Protein AF-A0A7S3C736-F1 (afdb_monomer)

Secondary structure (DSSP, 8-state):
-TTTSHHHHHHHHHHHHHHHHHHHHHHHHHHHHHS-HHHHHHHHHHHHHHHHHHHHHHHHHHHHHT--HHHHHHHHHHHH---HHHHHHHHHT--TTSTTTHHHHHHHHHHHHHHHHHHHHHHHHHHHHHHHHHHHHHHHHHHHHHHHHHHHHHHTT-

Foldseek 3Di:
DCVVCVVVVVVVVVVVLVVVLVVLCVLCVVVCVVDDPVVLVVLLVVLVVLLVVLLVVQLVVCVVVVDDPVVSLVSSLVRSQDDLVVQLVVLCPDDPPSNVVSSVSSSSSSVSNSVSVVVSVVVVVVVVVVVVVVVVVVVVVVVVVVVVVVVVVVVVVD

Nearest PDB structures (foldseek):
  3zuy-assembly1_A  TM=7.715E-01  e=7.505E-01  Neisseria meningitidis

Mean predicted aligned error: 11.46 Å

Radius of gyration: 23.87 Å; Cα contacts (8 Å, |Δi|>4): 58; chains: 1; bounding box: 46×43×74 Å

Organism: NCBI:txid1461544

pLDDT: mean 78.02, std 9.48, range [46.34, 90.94]

Structure (mmCIF, N/CA/C/O backbone):
data_AF-A0A7S3C736-F1
#
_entry.id   AF-A0A7S3C736-F1
#
loop_
_atom_site.group_PDB
_atom_site.id
_atom_site.type_symbol
_atom_site.label_atom_id
_atom_site.label_alt_id
_atom_site.label_comp_id
_atom_site.label_asym_id
_atom_site.label_entity_id
_atom_site.label_seq_id
_atom_site.pdbx_PDB_ins_code
_atom_site.Cartn_x
_atom_site.Cartn_y
_atom_site.Cartn_z
_atom_site.occupancy
_atom_site.B_iso_or_equiv
_atom_site.auth_seq_id
_atom_site.auth_comp_id
_atom_site.auth_asym_id
_atom_site.auth_atom_id
_atom_site.pdbx_PDB_model_num
ATOM 1 N N . PHE A 1 1 ? 5.740 8.349 26.620 1.00 54.12 1 PHE A N 1
ATOM 2 C CA . PHE A 1 1 ? 6.661 8.071 25.493 1.00 54.12 1 PHE A CA 1
ATOM 3 C C . PHE A 1 1 ? 5.970 7.613 24.195 1.00 54.12 1 PHE A C 1
ATOM 5 O O . PHE A 1 1 ? 5.727 8.461 23.344 1.00 54.12 1 PHE A O 1
ATOM 12 N N . ALA A 1 2 ? 5.589 6.335 24.007 1.00 53.12 2 ALA A N 1
ATOM 13 C CA . ALA A 1 2 ? 5.076 5.832 22.710 1.00 53.12 2 ALA A CA 1
ATOM 14 C C . ALA A 1 2 ? 3.751 6.477 22.231 1.00 53.12 2 ALA A C 1
ATOM 16 O O . ALA A 1 2 ? 3.561 6.701 21.038 1.00 53.12 2 ALA A O 1
ATOM 17 N N . LYS A 1 3 ? 2.848 6.846 23.154 1.00 57.78 3 LYS A N 1
ATOM 18 C CA . LYS A 1 3 ? 1.596 7.559 22.823 1.00 57.78 3 LYS A CA 1
ATOM 19 C C . LYS A 1 3 ? 1.811 9.022 22.407 1.00 57.78 3 LYS A C 1
ATOM 21 O O . LYS A 1 3 ? 1.056 9.521 21.582 1.00 57.78 3 LYS A O 1
ATOM 26 N N . GLU A 1 4 ? 2.830 9.693 22.944 1.00 65.62 4 GLU A N 1
ATOM 27 C CA . GLU A 1 4 ? 3.088 11.128 22.720 1.00 65.62 4 GLU A CA 1
ATOM 28 C C . GLU A 1 4 ? 3.823 11.392 21.403 1.00 65.62 4 GLU A C 1
ATOM 30 O O . GLU A 1 4 ? 3.632 12.432 20.783 1.00 65.62 4 GLU A O 1
ATOM 35 N N . GLN A 1 5 ? 4.636 10.437 20.941 1.00 74.56 5 GLN A N 1
ATOM 36 C CA . GLN A 1 5 ? 5.374 10.555 19.678 1.00 74.56 5 GLN A CA 1
ATOM 37 C C . GLN A 1 5 ? 4.643 9.901 18.492 1.00 74.56 5 GLN A C 1
ATOM 39 O O . GLN A 1 5 ? 5.181 9.880 17.387 1.00 74.56 5 GLN A O 1
ATOM 44 N N . LYS A 1 6 ? 3.411 9.395 18.679 1.00 73.31 6 LYS A N 1
ATOM 45 C CA . LYS A 1 6 ? 2.639 8.680 17.642 1.00 73.31 6 LYS A CA 1
ATOM 46 C C . LYS A 1 6 ? 2.540 9.469 16.332 1.00 73.31 6 LYS A C 1
ATOM 48 O O . LYS A 1 6 ? 2.695 8.899 15.257 1.00 73.31 6 LYS A O 1
ATOM 53 N N . GLN A 1 7 ? 2.311 10.779 16.417 1.00 76.12 7 GLN A N 1
ATOM 54 C CA . GLN A 1 7 ? 2.218 11.642 15.239 1.00 76.12 7 GLN A CA 1
ATOM 55 C C . GLN A 1 7 ? 3.563 11.765 14.511 1.00 76.12 7 GLN A C 1
ATOM 57 O O . GLN A 1 7 ? 3.600 11.661 13.289 1.00 76.12 7 GLN A O 1
ATOM 62 N N . LYS A 1 8 ? 4.672 11.908 15.247 1.00 75.19 8 LYS A N 1
ATOM 63 C CA . LYS A 1 8 ? 6.014 11.988 14.653 1.00 75.19 8 LYS A CA 1
ATOM 64 C C . LYS A 1 8 ? 6.415 10.671 13.993 1.00 75.19 8 LYS A C 1
ATOM 66 O O . LYS A 1 8 ? 6.922 10.693 12.879 1.00 75.19 8 LYS A O 1
ATOM 71 N N . PHE A 1 9 ? 6.110 9.535 14.624 1.00 80.62 9 PHE A N 1
ATOM 72 C CA . PHE A 1 9 ? 6.312 8.216 14.019 1.00 80.62 9 PHE A CA 1
ATOM 73 C C . PHE A 1 9 ? 5.456 8.015 12.767 1.00 80.62 9 PHE A C 1
ATOM 75 O O . PHE A 1 9 ? 5.953 7.495 11.774 1.00 80.62 9 PHE A O 1
ATOM 82 N N . SER A 1 10 ? 4.205 8.481 12.770 1.00 74.94 10 SER A N 1
ATOM 83 C CA . SER A 1 10 ? 3.349 8.426 11.581 1.00 74.94 10 SER A CA 1
ATOM 84 C C . SER A 1 10 ? 3.906 9.269 10.433 1.00 74.94 10 SER A C 1
ATOM 86 O O . SER A 1 10 ? 3.914 8.805 9.299 1.00 74.94 10 SER A O 1
ATOM 88 N N . MET A 1 11 ? 4.386 10.486 10.710 1.00 74.94 11 MET A N 1
ATOM 89 C CA . MET A 1 11 ? 4.992 11.352 9.692 1.00 74.94 11 MET A CA 1
ATOM 90 C C . MET A 1 11 ? 6.307 10.776 9.159 1.00 74.94 11 MET A C 1
ATOM 92 O O . MET A 1 11 ? 6.530 10.794 7.952 1.00 74.94 11 MET A O 1
ATOM 96 N N . ALA A 1 12 ? 7.149 10.226 10.039 1.00 83.19 12 ALA A N 1
ATOM 97 C CA . ALA A 1 12 ? 8.382 9.550 9.649 1.00 83.19 12 ALA A CA 1
ATOM 98 C C . ALA A 1 12 ? 8.092 8.330 8.763 1.00 83.19 12 ALA A C 1
ATOM 100 O O . ALA A 1 12 ? 8.715 8.175 7.720 1.00 83.19 12 ALA A O 1
ATOM 101 N N . ASN A 1 13 ? 7.094 7.518 9.120 1.00 80.25 13 ASN A N 1
ATOM 102 C CA . ASN A 1 13 ? 6.658 6.388 8.304 1.00 80.25 13 ASN A CA 1
ATOM 103 C C . ASN A 1 13 ? 6.189 6.837 6.911 1.00 80.25 13 ASN A C 1
ATOM 105 O O . ASN A 1 13 ? 6.635 6.287 5.908 1.00 80.25 13 ASN A O 1
ATOM 109 N N . SER A 1 14 ? 5.348 7.873 6.829 1.00 74.25 14 SER A N 1
ATOM 110 C CA . SER A 1 14 ? 4.913 8.428 5.541 1.00 74.25 14 SER A CA 1
ATOM 111 C C . SER A 1 14 ? 6.085 8.946 4.703 1.00 74.25 14 SER A C 1
ATOM 113 O O . SER A 1 14 ? 6.112 8.730 3.494 1.00 74.25 14 SER A O 1
ATOM 115 N N . LEU A 1 15 ? 7.077 9.584 5.331 1.00 82.44 15 LEU A N 1
ATOM 116 C CA . LEU A 1 15 ? 8.287 10.038 4.646 1.00 82.44 15 LEU A CA 1
ATOM 117 C C . LEU A 1 15 ? 9.112 8.858 4.116 1.00 82.44 15 LEU A C 1
ATOM 119 O O . LEU A 1 15 ? 9.525 8.878 2.960 1.00 82.44 15 LEU A O 1
ATOM 123 N N . CYS A 1 16 ? 9.312 7.813 4.923 1.00 81.44 16 CYS A N 1
ATOM 124 C CA . CYS A 1 16 ? 9.995 6.594 4.494 1.00 81.44 16 CYS A CA 1
ATOM 125 C C . CYS A 1 16 ? 9.295 5.952 3.290 1.00 81.44 16 CYS A C 1
ATOM 127 O O . CYS A 1 16 ? 9.970 5.570 2.337 1.00 81.44 16 CYS A O 1
ATOM 129 N N . LEU A 1 17 ? 7.959 5.892 3.293 1.00 73.62 17 LEU A N 1
ATOM 130 C CA . LEU A 1 17 ? 7.193 5.381 2.155 1.00 73.62 17 LEU A CA 1
ATOM 131 C C . LEU A 1 17 ? 7.448 6.209 0.890 1.00 73.62 17 LEU A C 1
ATOM 133 O O . LEU A 1 17 ? 7.779 5.630 -0.140 1.00 73.62 17 LEU A O 1
ATOM 137 N N . ILE A 1 18 ? 7.383 7.544 0.972 1.00 75.38 18 ILE A N 1
ATOM 138 C CA . ILE A 1 18 ? 7.660 8.444 -0.166 1.00 75.38 18 ILE A CA 1
ATOM 139 C C . ILE A 1 18 ? 9.088 8.249 -0.693 1.00 75.38 18 ILE A C 1
ATOM 141 O O . ILE A 1 18 ? 9.293 8.184 -1.905 1.00 75.38 18 ILE A O 1
ATOM 145 N N . LEU A 1 19 ? 10.074 8.107 0.196 1.00 81.94 19 LEU A N 1
ATOM 146 C CA . LEU A 1 19 ? 11.460 7.858 -0.199 1.00 81.94 19 LEU A CA 1
ATOM 147 C C . LEU A 1 19 ? 11.616 6.509 -0.909 1.00 81.94 19 LEU A C 1
ATOM 149 O O . LEU A 1 19 ? 12.298 6.442 -1.927 1.00 81.94 19 LEU A O 1
ATOM 153 N N . ILE A 1 20 ? 10.960 5.451 -0.431 1.00 78.06 20 ILE A N 1
ATOM 154 C CA . ILE A 1 20 ? 10.968 4.137 -1.093 1.00 78.06 20 ILE A CA 1
ATOM 155 C C . ILE A 1 20 ? 10.344 4.230 -2.492 1.00 78.06 20 ILE A C 1
ATOM 157 O O . ILE A 1 20 ? 10.904 3.677 -3.446 1.00 78.06 20 ILE A O 1
ATOM 161 N N . VAL A 1 21 ? 9.233 4.964 -2.638 1.00 68.06 21 VAL A N 1
ATOM 162 C CA . VAL A 1 21 ? 8.604 5.223 -3.946 1.00 68.06 21 VAL A CA 1
ATOM 163 C C . VAL A 1 21 ? 9.603 5.897 -4.879 1.00 68.06 21 VAL A C 1
ATOM 165 O O . VAL A 1 21 ? 9.841 5.421 -5.988 1.00 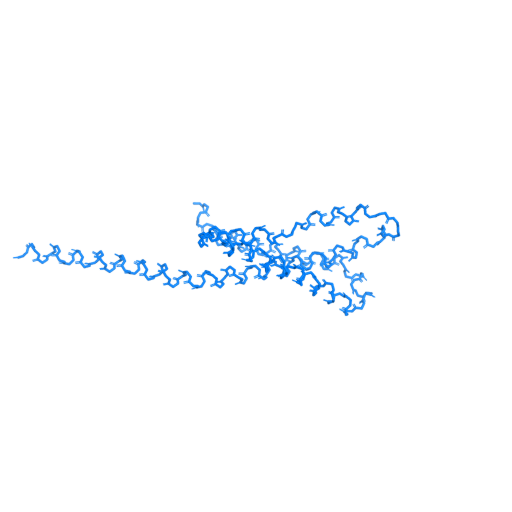68.06 21 VAL A O 1
ATOM 168 N N . TRP A 1 22 ? 10.226 6.976 -4.406 1.00 79.12 22 TRP A N 1
ATOM 169 C CA . TRP A 1 22 ? 11.177 7.758 -5.184 1.00 79.12 22 TRP A CA 1
ATOM 170 C C . TRP A 1 22 ? 12.386 6.930 -5.626 1.00 79.12 22 TRP A C 1
ATOM 172 O O . TRP A 1 22 ? 12.759 6.957 -6.799 1.00 79.12 22 TRP A O 1
ATOM 182 N N . GLN A 1 23 ? 12.977 6.159 -4.710 1.00 79.75 23 GLN A N 1
ATOM 183 C CA . GLN A 1 23 ? 14.124 5.298 -5.007 1.00 79.75 23 GLN A CA 1
ATOM 184 C C . GLN A 1 23 ? 13.774 4.227 -6.042 1.00 79.75 23 GLN A C 1
ATOM 186 O O . GLN A 1 23 ? 14.563 3.965 -6.950 1.00 79.75 23 GLN A O 1
ATOM 191 N N . THR A 1 24 ? 12.585 3.632 -5.938 1.00 71.19 24 THR A N 1
ATOM 192 C CA . THR A 1 24 ? 12.138 2.611 -6.889 1.00 71.19 24 THR A CA 1
ATOM 193 C C . THR A 1 24 ? 11.915 3.207 -8.274 1.00 71.19 24 THR A C 1
ATOM 195 O O . THR A 1 24 ? 12.446 2.678 -9.246 1.00 71.19 24 THR A O 1
ATOM 198 N N . LEU A 1 25 ? 11.202 4.334 -8.370 1.00 70.69 25 LEU A N 1
ATOM 199 C CA . LEU A 1 25 ? 10.983 5.033 -9.642 1.00 70.69 25 LEU A CA 1
ATOM 200 C C . LEU A 1 25 ? 12.297 5.505 -10.276 1.00 70.69 25 LEU A C 1
ATOM 202 O O . LEU A 1 25 ? 12.459 5.415 -11.488 1.00 70.69 25 LEU A O 1
ATOM 206 N N . SER A 1 26 ? 13.255 5.955 -9.463 1.00 80.12 26 SER A N 1
ATOM 207 C CA . SER A 1 26 ? 14.563 6.404 -9.953 1.00 80.12 26 SER A CA 1
ATOM 208 C C . SER A 1 26 ? 15.380 5.254 -10.543 1.00 80.12 26 SER A C 1
ATOM 210 O O . SER A 1 26 ? 15.958 5.405 -11.614 1.00 80.12 26 SER A O 1
ATOM 212 N N . LYS A 1 27 ? 15.401 4.084 -9.888 1.00 73.31 27 LYS A N 1
ATOM 213 C CA . LYS A 1 27 ? 16.076 2.882 -10.418 1.00 73.31 27 LYS A CA 1
ATOM 214 C C . LYS A 1 27 ? 15.431 2.362 -11.703 1.00 73.31 27 LYS A C 1
ATOM 216 O O . LYS A 1 27 ? 16.123 1.807 -12.546 1.00 73.31 27 LYS A O 1
ATOM 221 N N . ALA A 1 28 ? 14.121 2.551 -11.819 1.00 67.31 28 ALA A N 1
ATOM 222 C CA . ALA A 1 28 ? 13.297 2.125 -12.940 1.00 67.31 28 ALA A CA 1
ATOM 223 C C . ALA A 1 28 ? 13.385 3.025 -14.173 1.00 67.31 28 ALA A C 1
ATOM 225 O O . ALA A 1 28 ? 12.919 2.645 -15.242 1.00 67.31 28 ALA A O 1
ATOM 226 N N . GLN A 1 29 ? 13.897 4.248 -14.012 1.00 76.19 29 GLN A N 1
ATOM 227 C CA . GLN A 1 29 ? 13.827 5.312 -15.009 1.00 76.19 29 GLN A CA 1
ATOM 228 C C . GLN A 1 29 ? 14.239 4.881 -16.430 1.00 76.19 29 GLN A C 1
ATOM 230 O O . GLN A 1 29 ? 13.459 5.153 -17.345 1.00 76.19 29 GLN A O 1
ATOM 235 N N . PRO A 1 30 ? 15.366 4.177 -16.657 1.00 72.94 30 PRO A N 1
ATOM 236 C CA . PRO A 1 30 ? 15.753 3.798 -18.013 1.00 72.94 30 PRO A CA 1
ATOM 237 C C . PRO A 1 30 ? 14.801 2.769 -18.630 1.00 72.94 30 PRO A C 1
ATOM 239 O O . PRO A 1 30 ? 14.532 2.841 -19.823 1.00 72.94 30 PRO A O 1
ATOM 242 N N . GLN A 1 31 ? 14.243 1.848 -17.836 1.00 70.25 31 GLN A N 1
ATOM 243 C CA . GLN A 1 31 ? 13.295 0.860 -18.356 1.00 70.25 31 GLN A CA 1
ATOM 244 C C . GLN A 1 31 ? 11.890 1.452 -18.529 1.00 70.25 31 GLN A C 1
ATOM 246 O O . GLN A 1 31 ? 11.202 1.125 -19.485 1.00 70.25 31 GLN A O 1
ATOM 251 N N . VAL A 1 32 ? 11.462 2.348 -17.636 1.00 67.69 32 VAL A N 1
ATOM 252 C CA . VAL A 1 32 ? 10.131 2.980 -17.671 1.00 67.69 32 VAL A CA 1
ATOM 253 C C . VAL A 1 32 ? 9.964 3.897 -18.878 1.00 67.69 32 VAL A C 1
ATOM 255 O O . VAL A 1 32 ? 8.875 3.951 -19.439 1.00 67.69 32 VAL A O 1
ATOM 258 N N . ILE A 1 33 ? 11.020 4.606 -19.284 1.00 72.69 33 ILE A N 1
ATOM 259 C CA . ILE A 1 33 ? 10.968 5.516 -20.438 1.00 72.69 33 ILE A CA 1
ATOM 260 C C . ILE A 1 33 ? 10.921 4.749 -21.763 1.00 72.69 33 ILE A C 1
ATOM 262 O O . ILE A 1 33 ? 10.350 5.243 -22.731 1.00 72.69 33 ILE A O 1
ATOM 266 N N . ASP A 1 34 ? 11.486 3.543 -21.796 1.00 76.75 34 ASP A N 1
ATOM 267 C CA . ASP A 1 34 ? 11.486 2.682 -22.979 1.00 76.75 34 ASP A CA 1
ATOM 268 C C . ASP A 1 34 ? 10.149 1.936 -23.167 1.00 76.75 34 ASP A C 1
ATOM 270 O O . ASP A 1 34 ? 9.794 1.521 -24.269 1.00 76.75 34 ASP A O 1
ATOM 274 N N . GLN A 1 35 ? 9.356 1.794 -22.098 1.00 70.69 35 GLN A N 1
ATOM 275 C CA . GLN A 1 35 ? 8.035 1.172 -22.1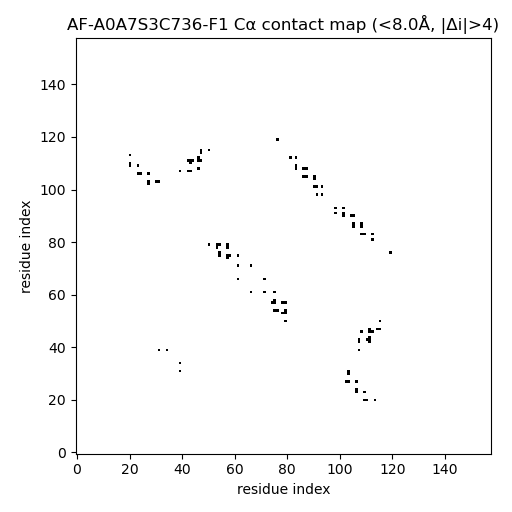66 1.00 70.69 35 GLN A CA 1
ATOM 276 C C . GLN A 1 35 ? 6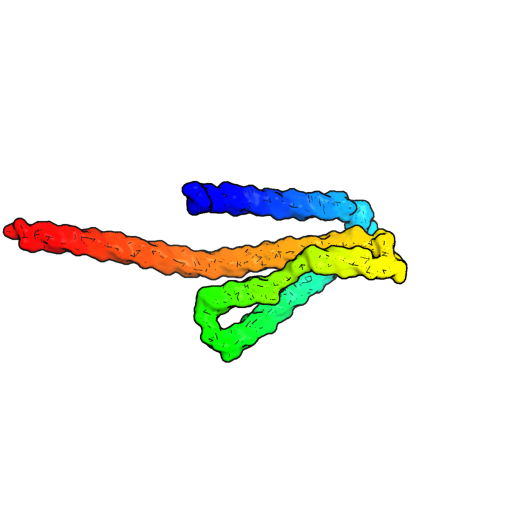.947 2.151 -22.611 1.00 70.69 35 GLN A C 1
ATOM 278 O O . GLN A 1 35 ? 6.916 3.328 -22.244 1.00 70.69 35 GLN A O 1
ATOM 283 N N . LYS A 1 36 ? 5.957 1.636 -23.347 1.00 80.31 36 LYS A N 1
ATOM 284 C CA . LYS A 1 36 ? 4.753 2.406 -23.670 1.00 80.31 36 LYS A CA 1
ATOM 285 C C . LYS A 1 36 ? 4.009 2.738 -22.378 1.00 80.31 36 LYS A C 1
ATOM 287 O O . LYS A 1 36 ? 3.650 1.850 -21.607 1.00 80.31 36 LYS A O 1
ATOM 292 N N . ALA A 1 37 ? 3.681 4.015 -22.187 1.00 75.50 37 ALA A N 1
ATOM 293 C CA . AL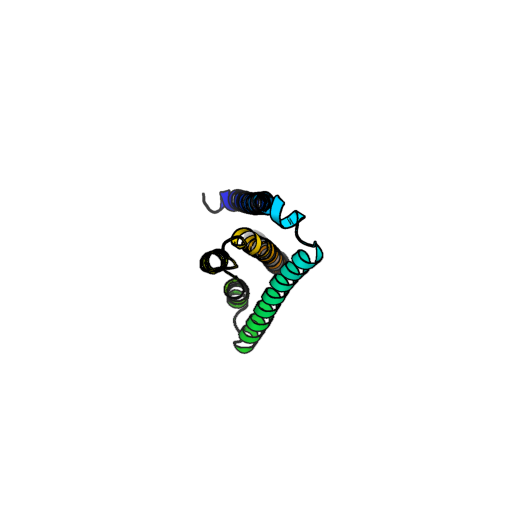A A 1 37 ? 2.931 4.481 -21.018 1.00 75.50 37 ALA A CA 1
ATOM 294 C C . ALA A 1 37 ? 1.598 3.728 -20.811 1.00 75.50 37 ALA A C 1
ATOM 296 O O . ALA A 1 37 ? 1.160 3.550 -19.675 1.00 75.50 37 ALA A O 1
ATOM 297 N N . GLY A 1 38 ? 0.975 3.255 -21.899 1.00 79.19 38 GLY A N 1
ATOM 298 C CA . GLY A 1 38 ? -0.244 2.445 -21.855 1.00 79.19 38 GLY A CA 1
ATOM 299 C C . GLY A 1 38 ? -0.063 1.097 -21.153 1.00 79.19 38 GLY A C 1
ATOM 300 O O . GLY A 1 38 ? -0.913 0.726 -20.350 1.00 79.19 38 GLY A O 1
ATOM 301 N N . ASP A 1 39 ? 1.057 0.409 -21.378 1.00 79.62 39 ASP A N 1
ATOM 302 C CA . ASP A 1 39 ? 1.322 -0.910 -20.788 1.00 79.62 39 ASP A CA 1
ATOM 303 C C . ASP A 1 39 ? 1.610 -0.787 -19.285 1.00 79.62 39 ASP A C 1
ATOM 305 O O . ASP A 1 39 ? 1.132 -1.584 -18.475 1.00 79.62 39 ASP A O 1
ATOM 309 N N . LEU A 1 40 ? 2.304 0.286 -18.889 1.00 75.12 40 LEU A N 1
ATOM 310 C CA . LEU A 1 40 ? 2.525 0.620 -17.483 1.00 75.12 40 LEU A CA 1
ATOM 311 C C . LEU A 1 40 ? 1.206 0.947 -16.763 1.00 75.12 40 LEU A C 1
ATOM 313 O O . LEU A 1 40 ? 0.962 0.454 -15.660 1.00 75.12 40 LEU A O 1
ATOM 317 N N . LEU A 1 41 ? 0.338 1.749 -17.391 1.00 80.81 41 LEU A N 1
ATOM 318 C CA . LEU A 1 41 ? -0.992 2.056 -16.858 1.00 80.81 41 LEU A CA 1
ATOM 319 C C . LEU A 1 41 ? -1.860 0.805 -16.743 1.00 80.81 41 LEU A C 1
ATOM 321 O O . LEU A 1 41 ? -2.532 0.636 -15.727 1.00 80.81 41 LEU A O 1
ATOM 325 N N . LEU A 1 42 ? -1.822 -0.077 -17.743 1.00 84.69 42 LEU A N 1
ATOM 326 C CA . LEU A 1 42 ? -2.551 -1.341 -17.724 1.00 84.69 42 LEU A CA 1
ATOM 327 C C . LEU A 1 42 ? -2.094 -2.220 -16.556 1.00 84.69 42 LEU A C 1
ATOM 329 O O . LEU A 1 42 ? -2.935 -2.805 -15.876 1.00 84.69 42 LEU A O 1
ATOM 333 N N . LEU A 1 43 ? -0.789 -2.276 -16.270 1.00 79.62 43 LEU A N 1
ATOM 334 C CA . LEU A 1 43 ? -0.284 -3.070 -15.151 1.00 79.62 43 LEU A CA 1
ATOM 335 C C . LEU A 1 43 ? -0.685 -2.494 -13.791 1.00 79.62 43 LEU A C 1
ATOM 337 O O . LEU A 1 43 ? -1.072 -3.242 -12.890 1.00 79.62 43 LEU A O 1
ATOM 341 N N . ILE A 1 44 ? -0.644 -1.167 -13.645 1.00 79.19 44 ILE A N 1
ATOM 342 C CA . ILE A 1 44 ? -1.136 -0.487 -12.439 1.00 79.19 44 ILE A CA 1
ATOM 343 C C . ILE A 1 44 ? -2.636 -0.752 -12.270 1.00 79.19 44 ILE A C 1
ATOM 345 O O . ILE A 1 44 ? -3.070 -1.153 -11.189 1.00 79.19 44 ILE A O 1
ATOM 349 N N . ALA A 1 45 ? -3.420 -0.586 -13.338 1.00 85.06 45 ALA A N 1
ATOM 350 C CA . ALA A 1 45 ? -4.855 -0.843 -13.344 1.00 85.06 45 ALA A CA 1
ATOM 351 C C . ALA A 1 45 ? -5.175 -2.310 -13.025 1.00 85.06 45 ALA A C 1
ATOM 353 O O . ALA A 1 45 ? -6.082 -2.574 -12.242 1.00 85.06 45 ALA A O 1
ATOM 354 N N . GLY A 1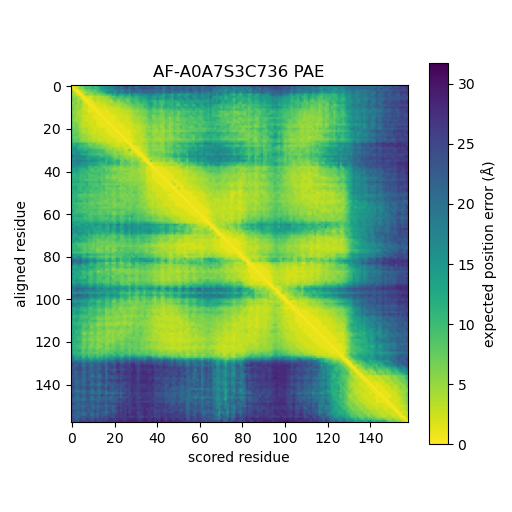 46 ? -4.398 -3.258 -13.553 1.00 86.06 46 GLY A N 1
ATOM 355 C CA . GLY A 1 46 ? -4.503 -4.678 -13.226 1.00 86.06 46 GLY A CA 1
ATOM 356 C C . GLY A 1 46 ? -4.225 -4.951 -11.747 1.00 86.06 46 GLY A C 1
ATOM 357 O O . GLY A 1 46 ? -5.004 -5.642 -11.093 1.00 86.06 46 GLY A O 1
ATOM 358 N N . GLY A 1 47 ? -3.174 -4.349 -11.183 1.00 83.00 47 GLY A N 1
ATOM 359 C CA . GLY A 1 47 ? -2.860 -4.457 -9.755 1.00 83.00 47 GLY A CA 1
ATOM 360 C C . GLY A 1 47 ? -3.968 -3.902 -8.851 1.00 83.00 47 GLY A C 1
ATOM 361 O O . GLY A 1 47 ? -4.346 -4.547 -7.869 1.00 83.00 47 GLY A O 1
ATOM 362 N N . ILE A 1 48 ? -4.542 -2.750 -9.217 1.00 84.75 48 ILE A N 1
ATOM 363 C CA . ILE A 1 48 ? -5.718 -2.176 -8.544 1.00 84.75 48 ILE A CA 1
ATOM 364 C C . ILE A 1 48 ? -6.924 -3.108 -8.693 1.00 84.75 48 ILE A C 1
ATOM 366 O O . ILE A 1 48 ? -7.596 -3.396 -7.708 1.00 84.75 48 ILE A O 1
ATOM 370 N N . GLY A 1 49 ? -7.183 -3.613 -9.899 1.00 88.00 49 GLY A N 1
ATOM 371 C CA . GLY A 1 49 ? -8.298 -4.513 -10.183 1.00 88.00 49 GLY A CA 1
ATOM 372 C C . GLY A 1 49 ? -8.247 -5.771 -9.322 1.00 88.00 49 GLY A C 1
ATOM 373 O O . GLY A 1 49 ? -9.228 -6.101 -8.658 1.00 88.00 49 GLY A O 1
ATOM 374 N N . ILE A 1 50 ? -7.082 -6.420 -9.241 1.00 86.50 50 ILE A N 1
ATOM 375 C CA . ILE A 1 50 ? -6.880 -7.582 -8.368 1.00 86.50 50 ILE A CA 1
ATOM 376 C C . ILE A 1 50 ? -7.132 -7.202 -6.902 1.00 86.50 50 ILE A C 1
ATOM 378 O O . ILE A 1 50 ? -7.785 -7.954 -6.184 1.00 86.50 50 ILE A O 1
ATOM 382 N N . HIS A 1 51 ? -6.646 -6.047 -6.431 1.00 88.19 51 HIS A N 1
ATOM 383 C CA . HIS A 1 51 ? -6.924 -5.574 -5.065 1.00 88.19 51 HIS A CA 1
ATOM 384 C C . HIS A 1 51 ? -8.415 -5.398 -4.780 1.00 88.19 51 HIS A C 1
ATOM 386 O O . HIS A 1 51 ? -8.904 -5.877 -3.759 1.00 88.19 51 HIS A O 1
ATOM 392 N N . LEU A 1 52 ? -9.151 -4.779 -5.702 1.00 86.81 52 LEU A N 1
ATOM 393 C CA . LEU A 1 52 ? -10.598 -4.609 -5.578 1.00 86.81 52 LEU A CA 1
ATOM 394 C C . LEU A 1 52 ? -11.325 -5.957 -5.544 1.00 86.81 52 LEU A C 1
ATOM 396 O O . LEU A 1 52 ? -12.257 -6.119 -4.760 1.00 86.81 52 LEU A O 1
ATOM 400 N N . VAL A 1 53 ? -10.879 -6.940 -6.331 1.00 89.69 53 VAL A N 1
ATOM 401 C CA . VAL A 1 53 ? -11.419 -8.307 -6.277 1.00 89.69 53 VAL A CA 1
ATOM 402 C C . VAL A 1 53 ? -11.194 -8.933 -4.903 1.00 89.69 53 VAL A C 1
ATOM 404 O O . VAL A 1 53 ? -12.148 -9.452 -4.326 1.00 89.69 53 VAL A O 1
ATOM 407 N N . PHE A 1 54 ? -9.986 -8.836 -4.338 1.00 87.06 54 PHE A N 1
ATOM 408 C CA . PHE A 1 54 ? -9.723 -9.324 -2.978 1.00 87.06 54 PHE A CA 1
ATOM 409 C C . PHE A 1 54 ? -10.622 -8.638 -1.946 1.00 87.06 54 PHE A C 1
ATOM 411 O O . PHE A 1 54 ? -11.251 -9.327 -1.148 1.00 87.06 54 PHE A O 1
ATOM 418 N N . LEU A 1 55 ? -10.770 -7.311 -2.007 1.00 86.88 55 LEU A N 1
ATOM 419 C CA . LEU A 1 55 ? -11.673 -6.579 -1.115 1.00 86.88 55 LEU A CA 1
ATOM 420 C C . LEU A 1 55 ? -13.127 -7.051 -1.245 1.00 86.88 55 LEU A C 1
ATOM 422 O O . LEU A 1 55 ? -13.786 -7.248 -0.227 1.00 86.88 55 LEU A O 1
ATOM 426 N N . MET A 1 56 ? -13.627 -7.267 -2.465 1.00 88.75 56 MET A N 1
ATOM 427 C CA . MET A 1 56 ? -14.992 -7.756 -2.693 1.00 88.75 56 MET A CA 1
ATOM 428 C C . MET A 1 56 ? -15.199 -9.169 -2.145 1.00 88.75 56 MET A C 1
ATOM 430 O O . MET A 1 56 ? -16.201 -9.429 -1.480 1.00 88.75 56 MET A O 1
ATOM 434 N N . VAL A 1 57 ? -14.250 -10.073 -2.393 1.00 90.00 57 VAL A N 1
ATOM 435 C CA . VAL A 1 57 ? -14.307 -11.454 -1.896 1.00 90.00 57 VAL A CA 1
ATOM 436 C C . VAL A 1 57 ? -14.248 -11.473 -0.369 1.00 90.00 57 VAL A C 1
ATOM 438 O O . VAL A 1 57 ? -15.090 -12.098 0.274 1.00 90.00 57 VAL A O 1
ATOM 441 N N . ASN A 1 58 ? -13.314 -10.731 0.225 1.00 88.94 58 ASN A N 1
ATOM 442 C CA . ASN A 1 58 ? -13.178 -10.633 1.676 1.00 88.94 58 ASN A CA 1
ATOM 443 C C . ASN A 1 58 ? -14.437 -10.020 2.306 1.00 88.94 58 ASN A C 1
ATOM 445 O O . ASN A 1 58 ? -14.946 -10.539 3.298 1.00 88.94 58 ASN A O 1
ATOM 449 N N . PHE A 1 59 ? -15.004 -8.978 1.694 1.00 87.75 59 PHE A N 1
ATOM 450 C CA . PHE A 1 59 ? -16.271 -8.391 2.126 1.00 87.75 59 PHE A CA 1
ATOM 451 C C . PHE A 1 59 ? -17.423 -9.403 2.081 1.00 87.75 59 PHE A C 1
ATOM 453 O O . PHE A 1 59 ? -18.188 -9.504 3.042 1.00 87.75 59 PHE A O 1
ATOM 460 N N . PHE A 1 60 ? -17.523 -10.184 1.002 1.00 90.94 60 PHE A N 1
ATOM 461 C CA . PHE A 1 60 ? -18.539 -11.223 0.853 1.00 90.94 60 PHE A CA 1
ATOM 462 C C . PHE A 1 60 ? -18.451 -12.271 1.971 1.00 90.94 60 PHE A C 1
ATOM 464 O O . PHE A 1 60 ? -19.454 -12.549 2.633 1.00 90.94 60 PHE A O 1
ATOM 471 N N . PHE A 1 61 ? -17.255 -12.800 2.243 1.00 88.75 61 PHE A N 1
ATOM 472 C CA . PHE A 1 61 ? -17.067 -13.779 3.316 1.00 88.75 61 PHE A CA 1
ATOM 473 C C . PHE A 1 61 ? -17.355 -13.190 4.695 1.00 88.75 61 PHE A C 1
ATOM 475 O O . PHE A 1 61 ? -18.048 -13.823 5.488 1.00 88.75 61 PHE A O 1
ATOM 482 N N . ILE A 1 62 ? -16.909 -11.968 4.988 1.00 88.94 62 ILE A N 1
ATOM 483 C CA . ILE A 1 62 ? -17.199 -11.365 6.293 1.00 88.94 62 ILE A CA 1
ATOM 484 C C . ILE A 1 62 ? -18.706 -11.112 6.466 1.00 88.94 62 ILE A C 1
ATOM 486 O O . ILE A 1 62 ? -19.249 -11.329 7.552 1.00 88.94 62 ILE A O 1
ATOM 490 N N . SER A 1 63 ? -19.401 -10.708 5.397 1.00 84.88 63 SER A N 1
ATOM 491 C CA . SER A 1 63 ? -20.858 -10.549 5.419 1.00 84.88 63 SER A CA 1
ATOM 492 C C . SER A 1 63 ? -21.573 -11.875 5.693 1.00 84.88 63 SER A C 1
ATOM 494 O O . SER A 1 63 ? -22.541 -11.889 6.457 1.00 84.88 63 SER A O 1
ATOM 496 N N . LEU A 1 64 ? -21.073 -12.983 5.137 1.00 90.06 64 LEU A N 1
ATOM 497 C CA . LEU A 1 64 ? -21.591 -14.327 5.391 1.00 90.06 64 LEU A CA 1
ATOM 498 C C . LEU A 1 64 ? -21.345 -14.781 6.840 1.00 90.06 64 LEU A C 1
ATOM 500 O O . LEU A 1 64 ? -22.235 -15.363 7.457 1.00 90.06 64 LEU A O 1
ATOM 504 N N . LEU A 1 65 ? -20.167 -14.480 7.397 1.00 87.12 65 LEU A N 1
ATOM 505 C CA . LEU A 1 65 ? -19.784 -14.843 8.767 1.00 87.12 65 LEU A CA 1
ATOM 506 C C . LEU A 1 65 ? -20.379 -13.919 9.848 1.00 87.12 65 LEU A C 1
ATOM 508 O O . LEU A 1 65 ? -20.289 -14.249 11.027 1.00 87.12 65 LEU A O 1
ATOM 512 N N . ARG A 1 66 ? -21.006 -12.792 9.472 1.00 85.88 66 ARG A N 1
ATOM 513 C CA . ARG A 1 66 ? -21.628 -11.812 10.391 1.00 85.88 66 ARG A CA 1
ATOM 514 C C . ARG A 1 66 ? -20.686 -11.328 11.506 1.00 85.88 66 ARG A C 1
ATOM 516 O O . ARG A 1 66 ? -21.082 -11.245 12.666 1.00 85.88 66 ARG A O 1
ATOM 523 N N . MET A 1 67 ? -19.445 -11.006 11.147 1.00 82.06 67 MET A N 1
ATOM 524 C CA . MET A 1 67 ? -18.432 -10.571 12.117 1.00 82.06 67 MET A CA 1
ATOM 525 C C . MET A 1 67 ? -18.751 -9.204 12.737 1.00 82.06 67 MET A C 1
ATOM 527 O O . MET A 1 67 ? -19.402 -8.355 12.118 1.00 82.06 67 MET A O 1
ATOM 531 N N . GLU A 1 68 ? -18.251 -8.973 13.952 1.00 84.25 68 GLU A N 1
ATOM 532 C CA . GLU A 1 68 ? -18.396 -7.695 14.647 1.00 84.25 68 GLU A CA 1
ATOM 533 C C . GLU A 1 68 ? -17.598 -6.578 13.942 1.00 84.25 68 GLU A C 1
ATOM 535 O O . GLU A 1 68 ? -16.593 -6.820 13.274 1.00 84.25 68 GLU A O 1
ATOM 540 N N . THR A 1 69 ? -18.041 -5.322 14.078 1.00 76.94 69 THR A N 1
ATOM 541 C CA . THR A 1 69 ? -17.518 -4.173 13.308 1.00 76.94 69 THR A CA 1
ATOM 542 C C . THR A 1 69 ? -16.010 -3.949 13.487 1.00 76.94 69 THR A C 1
ATOM 544 O O . THR A 1 69 ? -15.352 -3.458 12.566 1.00 76.94 69 THR A O 1
ATOM 547 N N . GLU A 1 70 ? -15.446 -4.275 14.652 1.00 80.69 70 GLU A N 1
ATOM 548 C CA . GLU A 1 70 ? -14.006 -4.130 14.904 1.00 80.69 70 GLU A CA 1
ATOM 549 C C . GLU A 1 70 ? -13.190 -5.218 14.196 1.00 80.69 70 GLU A C 1
ATOM 551 O O . GLU A 1 70 ? -12.215 -4.909 13.505 1.00 80.69 70 GLU A O 1
ATOM 556 N N . GLU A 1 71 ? -13.638 -6.470 14.285 1.00 82.56 71 GLU A N 1
ATOM 557 C CA . GLU A 1 71 ? -13.005 -7.617 13.632 1.00 82.56 71 GLU A CA 1
ATOM 558 C C . GLU A 1 71 ? -13.134 -7.528 12.109 1.00 82.56 71 GLU A C 1
ATOM 560 O O . GLU A 1 71 ? -12.165 -7.766 11.391 1.00 82.56 71 GLU A O 1
ATOM 565 N N . TYR A 1 72 ? -14.290 -7.076 11.611 1.00 85.00 72 TYR A N 1
ATOM 566 C CA . TYR A 1 72 ? -14.543 -6.817 10.192 1.00 85.00 72 TYR A CA 1
ATOM 567 C C . TYR A 1 72 ? -13.461 -5.931 9.569 1.00 85.00 72 TYR A C 1
ATOM 569 O O . TYR A 1 72 ? -12.909 -6.265 8.522 1.00 85.00 72 TYR A O 1
ATOM 577 N N . ARG A 1 73 ? -13.124 -4.809 10.217 1.00 85.62 73 ARG A N 1
ATOM 578 C CA . ARG A 1 73 ? -12.147 -3.848 9.680 1.00 85.62 73 ARG A CA 1
ATOM 579 C C . ARG A 1 73 ? -10.744 -4.437 9.631 1.00 85.62 73 ARG A C 1
ATOM 581 O O . ARG A 1 73 ? -10.028 -4.211 8.658 1.00 85.62 73 ARG A O 1
ATOM 588 N N . ALA A 1 74 ? -10.361 -5.174 10.672 1.00 85.88 74 ALA A N 1
ATOM 589 C CA . ALA A 1 74 ? -9.060 -5.822 10.742 1.00 85.88 74 ALA A CA 1
ATOM 590 C C . ALA A 1 74 ? -8.944 -6.930 9.691 1.00 85.88 74 ALA A C 1
ATOM 592 O O . ALA A 1 74 ? -7.985 -6.943 8.924 1.00 85.88 74 ALA A O 1
ATOM 593 N N . VAL A 1 75 ? -9.939 -7.815 9.604 1.00 86.06 75 VAL A N 1
ATOM 594 C CA . VAL A 1 75 ? -9.931 -8.930 8.652 1.00 86.06 75 VAL A CA 1
ATOM 595 C C . VAL A 1 75 ? -9.968 -8.416 7.221 1.00 86.06 75 VAL A C 1
ATOM 597 O O . VAL A 1 75 ? -9.136 -8.845 6.428 1.00 86.06 75 VAL A O 1
ATOM 600 N N . LEU A 1 76 ? -10.840 -7.457 6.887 1.00 87.06 76 LEU A N 1
ATOM 601 C CA . LEU A 1 76 ? -10.958 -6.932 5.521 1.00 87.06 76 LEU A CA 1
ATOM 602 C C . LEU A 1 76 ? -9.635 -6.340 5.011 1.00 87.06 76 LEU A C 1
ATOM 604 O O . LEU A 1 76 ? -9.239 -6.605 3.877 1.00 87.06 76 LEU A O 1
ATOM 608 N N . LEU A 1 77 ? -8.936 -5.566 5.847 1.00 85.25 77 LEU A N 1
ATOM 609 C CA . LEU A 1 77 ? -7.673 -4.929 5.465 1.00 85.25 77 LEU A CA 1
ATOM 610 C C . LEU A 1 77 ? -6.499 -5.912 5.481 1.00 85.25 77 LEU A C 1
ATOM 612 O O . LEU A 1 77 ? -5.741 -5.977 4.516 1.00 85.25 77 LEU A O 1
ATOM 616 N N . CYS A 1 78 ? -6.353 -6.708 6.545 1.00 85.81 78 CYS A N 1
ATOM 617 C CA . CYS A 1 78 ? -5.223 -7.628 6.682 1.00 85.81 78 CYS A CA 1
ATOM 618 C C . CYS A 1 78 ? -5.255 -8.757 5.646 1.00 85.81 78 CYS A C 1
ATOM 620 O O . CYS A 1 78 ? -4.201 -9.163 5.170 1.00 85.81 78 CYS A O 1
ATOM 622 N N . SER A 1 79 ? -6.439 -9.248 5.269 1.00 85.12 79 SER A N 1
ATOM 623 C CA . SER A 1 79 ? -6.573 -10.314 4.262 1.00 85.12 79 SER A CA 1
ATOM 624 C C . SER A 1 79 ? -6.416 -9.827 2.818 1.00 85.12 79 SER A C 1
ATOM 626 O O . SER A 1 79 ? -6.148 -10.633 1.931 1.00 85.12 79 SER A O 1
ATOM 628 N N . SER A 1 80 ? -6.559 -8.523 2.562 1.00 83.75 80 SER A N 1
ATOM 629 C CA . SER A 1 80 ? -6.413 -7.945 1.215 1.00 83.75 80 SER A CA 1
ATOM 630 C C . SER A 1 80 ? -4.971 -7.515 0.902 1.00 83.75 80 SER A C 1
ATOM 632 O O . SER A 1 80 ? -4.633 -7.265 -0.258 1.00 83.75 80 SER A O 1
ATOM 634 N N . GLN A 1 81 ? -4.110 -7.445 1.923 1.00 81.56 81 GLN A N 1
ATOM 635 C CA . GLN A 1 81 ? -2.715 -7.028 1.803 1.00 81.56 81 GLN A CA 1
ATOM 636 C C . GLN A 1 81 ? -1.871 -8.054 1.040 1.00 81.56 81 GLN A C 1
ATOM 638 O O . GLN A 1 81 ? -1.757 -9.218 1.424 1.00 81.56 81 GLN A O 1
ATOM 643 N N . LYS A 1 82 ? -1.217 -7.592 -0.029 1.00 79.31 82 LYS A N 1
ATOM 644 C CA . LYS A 1 82 ? -0.219 -8.374 -0.767 1.00 79.31 82 LYS A CA 1
ATOM 645 C C . LYS A 1 82 ? 1.170 -8.060 -0.249 1.00 79.31 82 LYS A C 1
ATOM 647 O O . LYS A 1 82 ? 1.529 -6.903 -0.059 1.00 79.31 82 LYS A O 1
ATOM 652 N N . THR A 1 83 ? 1.991 -9.085 -0.101 1.00 78.56 83 THR A N 1
ATOM 653 C CA . THR A 1 83 ? 3.371 -8.928 0.351 1.00 78.56 83 THR A CA 1
ATOM 654 C C . THR A 1 83 ? 4.296 -8.687 -0.840 1.00 78.56 83 THR A C 1
ATOM 656 O O . THR A 1 83 ? 4.681 -9.629 -1.537 1.00 78.56 83 THR A O 1
ATOM 659 N N . LEU A 1 84 ? 4.703 -7.430 -1.035 1.00 79.38 84 LEU A N 1
ATOM 660 C CA . LEU A 1 84 ? 5.729 -7.037 -2.009 1.00 79.38 84 LEU A CA 1
ATOM 661 C C . LEU A 1 84 ? 7.009 -7.898 -1.937 1.00 79.38 84 LEU A C 1
ATOM 663 O O . LEU A 1 84 ? 7.491 -8.283 -3.001 1.00 79.38 84 LEU A O 1
ATOM 667 N N . PRO A 1 85 ? 7.532 -8.288 -0.749 1.00 78.81 85 PRO A N 1
ATOM 668 C CA . PRO A 1 85 ? 8.718 -9.143 -0.670 1.00 78.81 85 PRO A CA 1
ATOM 669 C C . PRO A 1 85 ? 8.557 -10.479 -1.398 1.00 78.81 85 PRO A C 1
ATOM 671 O O . PRO A 1 85 ? 9.457 -10.875 -2.126 1.00 78.81 85 PRO A O 1
ATOM 674 N N . ILE A 1 86 ? 7.396 -11.135 -1.274 1.00 82.69 86 ILE A N 1
ATOM 675 C CA . ILE A 1 86 ? 7.141 -12.415 -1.950 1.00 82.69 86 ILE A CA 1
ATOM 676 C C . ILE A 1 86 ? 7.127 -12.218 -3.466 1.00 82.69 86 ILE A C 1
ATOM 678 O O . ILE A 1 86 ? 7.723 -13.011 -4.186 1.00 82.69 86 ILE A O 1
ATOM 682 N N . ALA A 1 87 ? 6.505 -11.146 -3.958 1.00 83.06 87 ALA A N 1
ATOM 683 C CA . ALA A 1 87 ? 6.471 -10.869 -5.389 1.00 83.06 87 ALA A CA 1
ATOM 684 C C . ALA A 1 87 ? 7.874 -10.607 -5.962 1.00 83.06 87 ALA A C 1
ATOM 686 O O . ALA A 1 87 ? 8.219 -11.158 -7.002 1.00 83.06 87 ALA A O 1
ATOM 687 N N . VAL A 1 88 ? 8.710 -9.838 -5.256 1.00 81.12 88 VAL A N 1
ATOM 688 C CA . VAL A 1 88 ? 10.112 -9.606 -5.648 1.00 81.12 88 VAL A CA 1
ATOM 689 C C . VAL A 1 88 ? 10.914 -10.908 -5.625 1.00 81.12 88 VAL A C 1
ATOM 691 O O . VAL A 1 88 ? 11.675 -11.171 -6.551 1.00 81.12 88 VAL A O 1
ATOM 694 N N . THR A 1 89 ? 10.722 -11.753 -4.610 1.00 83.38 89 THR A N 1
ATOM 695 C CA . THR A 1 89 ? 11.363 -13.072 -4.541 1.00 83.38 89 THR A CA 1
ATOM 696 C C . THR A 1 89 ? 10.962 -13.960 -5.716 1.00 83.38 89 THR A C 1
ATOM 698 O O . THR A 1 89 ? 11.834 -14.560 -6.334 1.00 83.38 89 THR A O 1
ATOM 701 N N . VAL A 1 90 ? 9.673 -14.016 -6.061 1.00 86.31 90 VAL A N 1
ATOM 702 C CA . VAL A 1 90 ? 9.196 -14.780 -7.223 1.00 86.31 90 VAL A CA 1
ATOM 703 C C . VAL A 1 90 ? 9.814 -14.240 -8.510 1.00 86.31 90 VAL A C 1
ATOM 705 O O . VAL A 1 90 ? 10.317 -15.036 -9.292 1.00 86.31 90 VAL A O 1
ATOM 708 N N . ILE A 1 91 ? 9.849 -12.915 -8.699 1.00 84.31 91 ILE A N 1
ATOM 709 C CA . ILE A 1 91 ? 10.486 -12.284 -9.866 1.00 84.31 91 ILE A CA 1
ATOM 710 C C . ILE A 1 91 ? 11.959 -12.691 -9.974 1.00 84.31 91 ILE A C 1
ATOM 712 O O . ILE A 1 91 ? 12.387 -13.090 -11.048 1.00 84.31 91 ILE A O 1
ATOM 716 N N . ASN A 1 92 ? 12.706 -12.672 -8.869 1.00 81.88 92 ASN A N 1
ATOM 717 C CA . ASN A 1 92 ? 14.117 -13.071 -8.860 1.00 81.88 92 ASN A CA 1
ATOM 718 C C . ASN A 1 92 ? 14.335 -14.567 -9.152 1.00 81.88 92 ASN A C 1
ATOM 720 O O . ASN A 1 92 ? 15.439 -14.955 -9.522 1.00 81.88 92 ASN A O 1
ATOM 724 N N . PHE A 1 93 ? 13.315 -15.410 -8.971 1.00 87.12 93 PHE A N 1
ATOM 725 C CA . PHE A 1 93 ? 13.370 -16.836 -9.300 1.00 87.12 93 PHE A CA 1
ATOM 726 C C . PHE A 1 93 ? 12.935 -17.152 -10.738 1.00 87.12 93 PHE A C 1
ATOM 728 O O . PHE A 1 93 ? 12.974 -18.321 -11.123 1.00 87.12 93 PHE A O 1
ATOM 735 N N . LEU A 1 94 ? 12.515 -16.162 -11.537 1.00 85.06 94 LEU A N 1
ATOM 736 C 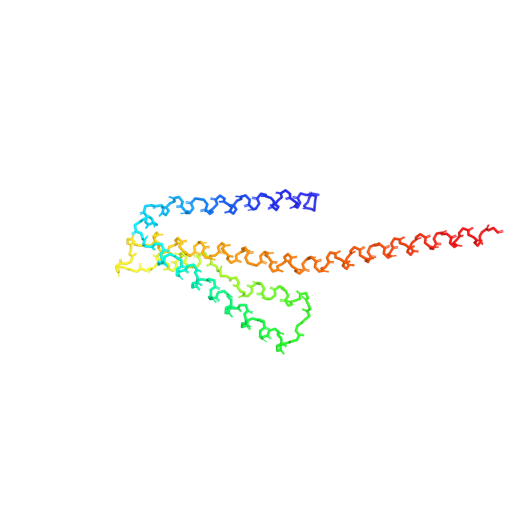CA . LEU A 1 94 ? 12.174 -16.405 -12.939 1.00 85.06 94 LEU A CA 1
ATOM 737 C C . LEU A 1 94 ? 13.452 -16.668 -13.759 1.00 85.06 94 LEU A C 1
ATOM 739 O O . LEU A 1 94 ? 14.303 -15.778 -13.824 1.00 85.06 94 LEU A O 1
ATOM 743 N N . PRO A 1 95 ? 13.572 -17.837 -14.417 1.00 84.25 95 PRO A N 1
ATOM 744 C CA . PRO A 1 95 ? 14.703 -18.145 -15.290 1.00 84.25 95 PRO A CA 1
ATOM 745 C C . PRO A 1 95 ? 14.610 -17.397 -16.634 1.00 84.25 95 PRO A C 1
ATOM 747 O O . PRO A 1 95 ? 13.628 -16.705 -16.919 1.00 84.25 95 PRO A O 1
ATOM 750 N N . GLU A 1 96 ? 15.627 -17.563 -17.482 1.00 76.31 96 GLU A N 1
ATOM 751 C CA . GLU A 1 96 ? 15.642 -17.101 -18.878 1.00 76.31 96 GLU A CA 1
ATOM 752 C C . GLU A 1 96 ? 14.314 -17.384 -19.616 1.00 76.31 96 GLU A C 1
ATOM 754 O O . GLU A 1 96 ? 13.735 -18.465 -19.454 1.00 76.31 96 GLU A O 1
ATOM 759 N N . PRO A 1 97 ? 13.799 -16.436 -20.429 1.00 75.00 97 PRO A N 1
ATOM 760 C CA . PRO A 1 97 ? 14.434 -15.196 -20.909 1.00 75.00 97 PRO A CA 1
ATOM 761 C C . PRO A 1 97 ? 14.242 -13.971 -19.992 1.00 75.00 97 PRO A C 1
ATOM 763 O O . PRO A 1 97 ? 14.459 -12.835 -20.410 1.00 75.00 97 PRO A O 1
ATOM 766 N N . TYR A 1 98 ? 13.751 -14.160 -18.764 1.00 74.56 98 TYR A N 1
ATOM 767 C CA . TYR A 1 98 ? 13.319 -13.050 -17.908 1.00 74.56 98 TYR A CA 1
ATOM 768 C C . TYR A 1 98 ? 14.432 -12.453 -17.035 1.00 74.56 98 TYR A C 1
ATOM 770 O O . TYR A 1 98 ? 14.196 -11.421 -16.407 1.00 74.56 98 TYR A O 1
ATOM 778 N N . GLU A 1 99 ? 15.629 -13.047 -17.017 1.00 67.88 99 GLU A N 1
ATOM 779 C CA . GLU A 1 99 ? 16.744 -12.704 -16.118 1.00 67.88 99 GLU A CA 1
ATOM 780 C C . GLU A 1 99 ? 17.209 -11.241 -16.287 1.00 67.88 99 GLU A C 1
ATOM 782 O O . GLU A 1 99 ? 17.479 -10.541 -15.310 1.00 67.88 99 GLU A O 1
ATOM 787 N N . GLY A 1 100 ? 17.172 -10.710 -17.516 1.00 69.12 100 GLY A N 1
ATOM 788 C CA . GLY A 1 100 ? 17.449 -9.295 -17.811 1.00 69.12 100 GLY A CA 1
ATOM 789 C C . GLY A 1 100 ? 16.295 -8.321 -17.516 1.00 69.12 100 GLY A C 1
ATOM 790 O O . GLY A 1 100 ? 16.504 -7.106 -17.472 1.00 69.12 100 GLY A O 1
ATOM 791 N N . TYR A 1 101 ? 15.078 -8.826 -17.291 1.00 74.12 101 TYR A N 1
ATOM 792 C CA . TYR A 1 101 ? 13.856 -8.025 -17.131 1.00 74.12 101 TYR A CA 1
ATOM 793 C C . TYR A 1 101 ? 13.342 -7.964 -15.687 1.00 74.12 101 TYR A C 1
ATOM 795 O O . TYR A 1 101 ? 12.351 -7.280 -15.427 1.00 74.12 101 TYR A O 1
ATOM 803 N N . HIS A 1 102 ? 14.005 -8.619 -14.725 1.00 76.38 102 HIS A N 1
ATOM 804 C CA . HIS A 1 102 ? 13.588 -8.626 -13.312 1.00 76.38 102 HIS A CA 1
ATOM 805 C C . HIS A 1 102 ? 13.367 -7.212 -12.762 1.00 76.38 102 HIS A C 1
ATOM 807 O O . HIS A 1 102 ? 12.345 -6.937 -12.134 1.00 76.38 102 HIS A O 1
ATOM 813 N N . GLY A 1 103 ? 14.277 -6.283 -13.073 1.00 71.88 103 GLY A N 1
ATOM 814 C CA . GLY A 1 103 ? 14.144 -4.877 -12.690 1.00 71.88 103 GLY A CA 1
ATOM 815 C C . GLY A 1 103 ? 12.870 -4.232 -13.240 1.00 71.88 103 GLY A C 1
ATOM 816 O O . GLY A 1 103 ? 12.160 -3.567 -12.493 1.00 71.88 103 GLY A O 1
ATOM 817 N N . LEU A 1 104 ? 12.529 -4.490 -14.506 1.00 75.00 104 LEU A N 1
ATOM 818 C CA . LEU A 1 104 ? 11.323 -3.957 -15.144 1.00 75.00 104 LEU A CA 1
ATOM 819 C C . LEU A 1 104 ? 10.037 -4.548 -14.539 1.00 75.00 104 LEU A C 1
ATOM 821 O O . LEU A 1 104 ? 9.051 -3.830 -14.395 1.00 75.00 104 LEU A O 1
ATOM 825 N N . LEU A 1 105 ? 10.049 -5.822 -14.136 1.00 77.94 105 LEU A N 1
ATOM 826 C CA . LEU A 1 105 ? 8.898 -6.500 -13.525 1.00 77.94 105 LEU A CA 1
ATOM 827 C C . LEU A 1 105 ? 8.620 -6.032 -12.084 1.00 77.94 105 LEU A C 1
ATOM 829 O O . LEU A 1 105 ? 7.463 -5.966 -11.660 1.00 77.94 105 LEU A O 1
ATOM 833 N N . VAL A 1 106 ? 9.660 -5.671 -11.326 1.00 78.75 106 VAL A N 1
ATOM 834 C CA . VAL A 1 106 ? 9.523 -5.211 -9.929 1.00 78.75 106 VAL A CA 1
ATOM 835 C C . VAL A 1 106 ? 8.847 -3.842 -9.841 1.00 78.75 106 VAL A C 1
ATOM 837 O O . VAL A 1 106 ? 8.071 -3.588 -8.919 1.00 78.75 106 VAL A O 1
ATOM 840 N N . VAL A 1 107 ? 9.102 -2.960 -10.802 1.00 76.44 107 VAL A N 1
ATOM 841 C CA . VAL A 1 107 ? 8.627 -1.567 -10.806 1.00 76.44 107 VAL A CA 1
ATOM 842 C C . VAL A 1 107 ? 7.107 -1.445 -10.695 1.00 76.44 107 VAL A C 1
ATOM 844 O O . VAL A 1 107 ? 6.626 -0.829 -9.740 1.00 76.44 107 VAL A O 1
ATOM 847 N N . PRO A 1 108 ? 6.312 -2.042 -11.593 1.00 75.38 108 PRO A N 1
ATOM 848 C CA . PRO A 1 108 ? 4.863 -1.972 -11.497 1.00 75.38 108 PRO A CA 1
ATOM 849 C C . PRO A 1 108 ? 4.324 -2.765 -10.296 1.00 75.38 108 PRO A C 1
ATOM 851 O O . PRO A 1 108 ? 3.265 -2.429 -9.764 1.00 75.38 108 PRO A O 1
ATOM 854 N N . CYS A 1 109 ? 5.066 -3.758 -9.797 1.00 80.50 109 CYS A N 1
ATOM 855 C CA . CYS A 1 109 ? 4.738 -4.456 -8.557 1.00 80.50 109 CYS A CA 1
ATOM 856 C C . CYS A 1 109 ? 4.802 -3.506 -7.345 1.00 80.50 109 CYS A C 1
ATOM 858 O O . CYS A 1 109 ? 3.861 -3.426 -6.556 1.00 80.50 109 CYS A O 1
ATOM 860 N N . VAL A 1 110 ? 5.865 -2.704 -7.244 1.00 79.31 110 VAL A N 1
ATOM 861 C CA . VAL A 1 110 ? 6.023 -1.698 -6.185 1.00 79.31 110 VAL A CA 1
ATOM 862 C C . VAL A 1 110 ? 4.999 -0.573 -6.337 1.00 79.31 110 VAL A C 1
ATOM 864 O O . VAL A 1 110 ? 4.331 -0.221 -5.365 1.00 79.31 110 VAL A O 1
ATOM 867 N N . VAL A 1 111 ? 4.826 -0.032 -7.548 1.00 78.31 111 VAL A N 1
ATOM 868 C CA . VAL A 1 111 ? 3.876 1.065 -7.807 1.00 78.31 111 VAL A CA 1
ATOM 869 C C . VAL A 1 111 ? 2.442 0.630 -7.501 1.00 78.31 111 VAL A C 1
ATOM 871 O O . VAL A 1 111 ? 1.729 1.334 -6.787 1.00 78.31 111 VAL A O 1
ATOM 874 N N . SER A 1 112 ? 2.021 -0.549 -7.966 1.00 79.50 112 SER A N 1
ATOM 875 C CA . SER A 1 112 ? 0.682 -1.069 -7.669 1.00 79.50 112 SER A CA 1
ATOM 876 C C . SER A 1 112 ? 0.481 -1.345 -6.177 1.00 79.50 112 SER A C 1
ATOM 878 O O . SER A 1 112 ? -0.599 -1.068 -5.657 1.00 79.50 112 SER A O 1
ATOM 880 N N . HIS A 1 113 ? 1.493 -1.846 -5.466 1.00 83.00 113 HIS A N 1
ATOM 881 C CA . HIS A 1 113 ? 1.428 -2.048 -4.016 1.00 83.00 113 HIS A CA 1
ATOM 882 C C . HIS A 1 113 ? 1.287 -0.722 -3.249 1.00 83.00 113 HIS A C 1
ATOM 884 O O . HIS A 1 113 ? 0.495 -0.619 -2.315 1.00 83.00 113 HIS A O 1
ATOM 890 N N . LEU A 1 114 ? 1.983 0.331 -3.677 1.00 80.00 114 LEU A N 1
ATOM 891 C CA . LEU A 1 114 ? 1.860 1.664 -3.081 1.00 80.00 114 LEU A CA 1
ATOM 892 C C . LEU A 1 114 ? 0.466 2.263 -3.280 1.00 80.00 114 LEU A C 1
ATOM 894 O O . LEU A 1 114 ? -0.108 2.808 -2.338 1.00 80.00 114 LEU A O 1
ATOM 898 N N . VAL A 1 115 ? -0.103 2.129 -4.481 1.00 82.31 115 VAL A N 1
ATOM 899 C CA . VAL A 1 115 ? -1.480 2.566 -4.756 1.00 82.31 115 VAL A CA 1
ATOM 900 C C . VAL A 1 115 ? -2.475 1.820 -3.859 1.00 82.31 115 VAL A C 1
ATOM 902 O O . VAL A 1 115 ? -3.396 2.441 -3.334 1.00 82.31 115 VAL A O 1
ATOM 905 N N . GLN A 1 116 ? -2.259 0.525 -3.606 1.00 84.62 116 GLN A N 1
ATOM 906 C CA . GLN A 1 116 ? -3.073 -0.261 -2.667 1.00 84.62 116 GLN A CA 1
ATOM 907 C C . GLN A 1 116 ? -3.002 0.299 -1.238 1.00 84.62 116 GLN A C 1
ATOM 909 O O . GLN A 1 116 ? -4.046 0.520 -0.629 1.00 84.62 116 GLN A O 1
ATOM 914 N N . ILE A 1 117 ? -1.806 0.638 -0.734 1.00 84.31 117 ILE A N 1
ATOM 915 C CA . ILE A 1 117 ? -1.646 1.280 0.588 1.00 84.31 117 ILE A CA 1
ATOM 916 C C . ILE A 1 117 ? -2.423 2.605 0.661 1.00 84.31 117 ILE A C 1
ATOM 918 O O . ILE A 1 117 ? -3.035 2.912 1.687 1.00 84.31 117 ILE A O 1
ATOM 922 N N . LEU A 1 118 ? -2.418 3.400 -0.414 1.00 83.69 118 LEU A N 1
ATOM 923 C CA . LEU A 1 118 ? -3.184 4.648 -0.472 1.00 83.69 118 LEU A CA 1
ATOM 924 C C . LEU A 1 118 ? -4.698 4.392 -0.451 1.00 83.69 118 LEU A C 1
ATOM 926 O O . LEU A 1 118 ? -5.406 5.074 0.290 1.00 83.69 118 LEU A O 1
ATOM 930 N N . ILE A 1 119 ? -5.188 3.404 -1.207 1.00 83.25 119 ILE A N 1
ATOM 931 C CA . ILE A 1 119 ? -6.603 2.996 -1.202 1.00 83.25 119 ILE A CA 1
ATOM 932 C C . ILE A 1 119 ? -7.025 2.567 0.208 1.00 83.25 119 ILE A C 1
ATOM 934 O O . ILE A 1 119 ? -8.007 3.086 0.742 1.00 83.25 119 ILE A O 1
ATOM 938 N N . ASP A 1 120 ? -6.251 1.690 0.844 1.00 85.38 120 ASP A N 1
ATOM 939 C CA . ASP A 1 120 ? -6.533 1.195 2.193 1.00 85.38 120 ASP A CA 1
ATOM 940 C C . ASP A 1 120 ? -6.526 2.340 3.219 1.00 85.38 120 ASP A C 1
ATOM 942 O O . ASP A 1 120 ? -7.395 2.413 4.090 1.00 85.38 120 ASP A O 1
ATOM 946 N N . SER A 1 121 ? -5.600 3.294 3.079 1.00 82.56 121 SER A N 1
ATOM 947 C CA . SER A 1 121 ? -5.547 4.504 3.907 1.00 82.56 121 SER A CA 1
ATOM 948 C C . SER A 1 121 ? -6.805 5.368 3.758 1.00 82.56 121 SER A C 1
ATOM 950 O O . SER A 1 121 ? -7.353 5.838 4.759 1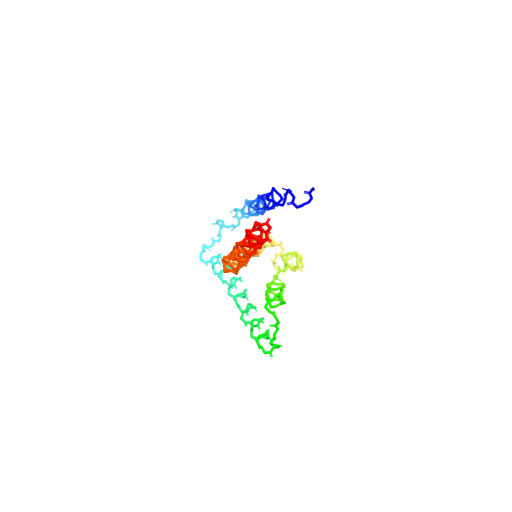.00 82.56 121 SER A O 1
ATOM 952 N N . VAL A 1 122 ? -7.320 5.540 2.534 1.00 83.81 122 VAL A N 1
ATOM 953 C CA . VAL A 1 122 ? -8.581 6.261 2.282 1.00 83.81 122 VAL A CA 1
ATOM 954 C C . VAL A 1 122 ? -9.769 5.529 2.911 1.00 83.81 122 VAL A C 1
ATOM 956 O O . VAL A 1 122 ? -10.588 6.170 3.575 1.00 83.81 122 VAL A O 1
ATOM 959 N N . ILE A 1 123 ? -9.842 4.200 2.778 1.00 84.94 123 ILE A N 1
ATOM 960 C CA . ILE A 1 123 ? -10.890 3.369 3.397 1.00 84.94 123 ILE A CA 1
ATOM 961 C C . ILE A 1 123 ? -10.872 3.531 4.925 1.00 84.94 123 ILE A C 1
ATOM 963 O O . ILE A 1 123 ? -11.901 3.831 5.540 1.00 84.94 123 ILE A O 1
ATOM 967 N N . VAL A 1 124 ? -9.692 3.405 5.540 1.00 86.00 124 VAL A N 1
ATOM 968 C CA . VAL A 1 124 ? -9.502 3.597 6.986 1.00 86.00 124 VAL A CA 1
ATOM 969 C C . VAL A 1 124 ? -9.876 5.015 7.408 1.00 86.00 124 VAL A C 1
ATOM 971 O O . VAL A 1 124 ? -10.547 5.193 8.426 1.00 86.00 124 VAL A O 1
ATOM 974 N N . SER A 1 125 ? -9.475 6.025 6.635 1.00 82.06 125 SER A N 1
ATOM 975 C CA . SER A 1 125 ? -9.789 7.430 6.905 1.00 82.06 125 SER A CA 1
ATOM 976 C C . SER A 1 125 ? -11.298 7.686 6.881 1.00 82.06 125 SER A C 1
ATOM 978 O O . SER A 1 125 ? -11.826 8.338 7.783 1.00 82.06 125 SER A O 1
ATOM 980 N N . HIS A 1 126 ? -12.021 7.096 5.927 1.00 83.38 126 HIS A N 1
ATOM 981 C CA . HIS A 1 126 ? -13.479 7.179 5.859 1.00 83.38 126 HIS A CA 1
ATOM 982 C C . HIS A 1 126 ? -14.151 6.541 7.090 1.00 83.38 126 HIS A C 1
ATOM 984 O O . HIS A 1 126 ? -15.030 7.146 7.713 1.00 83.38 126 HIS A O 1
ATOM 990 N N . TRP A 1 127 ? -13.691 5.361 7.523 1.00 82.69 127 TRP A N 1
ATOM 991 C CA . TRP A 1 127 ? -14.182 4.730 8.756 1.00 82.69 127 TRP A CA 1
ATOM 992 C C . TRP A 1 127 ? -13.849 5.541 10.015 1.00 82.69 127 TRP A C 1
ATOM 994 O O . TRP A 1 127 ? -14.672 5.639 10.932 1.00 82.69 127 TRP A O 1
ATOM 1004 N N . ALA A 1 128 ? -12.660 6.142 10.067 1.00 76.31 128 ALA A N 1
ATOM 1005 C CA . ALA A 1 128 ? -12.225 6.985 11.174 1.00 76.31 128 ALA A CA 1
ATOM 1006 C C . ALA A 1 128 ? -13.013 8.302 11.237 1.00 76.31 128 ALA A C 1
ATOM 1008 O O . ALA A 1 128 ? -13.387 8.721 12.332 1.00 76.31 128 ALA A O 1
ATOM 1009 N N . GLY A 1 129 ? -13.318 8.920 10.093 1.00 64.12 129 GLY A N 1
ATOM 1010 C CA . GLY A 1 129 ? -14.153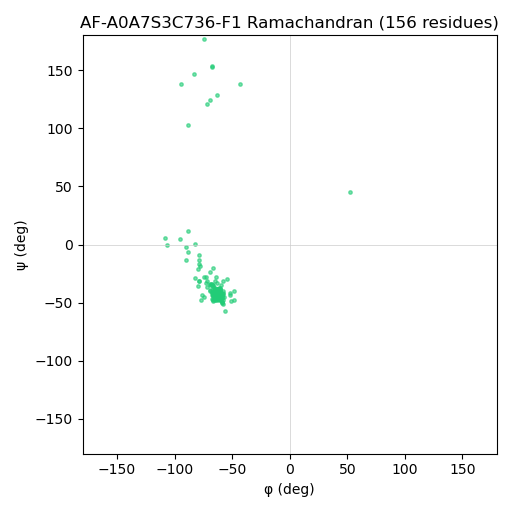 10.120 9.991 1.00 64.12 129 GLY A CA 1
ATOM 1011 C C . GLY A 1 129 ? -15.568 9.899 10.532 1.00 64.12 129 GLY A C 1
ATOM 1012 O O . GLY A 1 129 ? -16.083 10.742 11.269 1.00 64.12 129 GLY A O 1
ATOM 1013 N N . GLY A 1 130 ? -16.151 8.720 10.286 1.00 54.41 130 GLY A N 1
ATOM 1014 C CA . GLY A 1 130 ? -17.413 8.305 10.911 1.00 54.41 130 GLY A CA 1
ATOM 1015 C C . GLY A 1 130 ? -17.304 8.074 12.428 1.00 54.41 130 GLY A C 1
ATOM 1016 O O . GLY A 1 130 ? -18.217 8.416 13.180 1.00 54.41 130 GLY A O 1
ATOM 1017 N N . GLY A 1 131 ? -16.171 7.547 12.907 1.00 48.91 131 GLY A N 1
ATOM 1018 C CA . GLY A 1 131 ? -15.924 7.269 14.331 1.00 48.91 131 GLY A CA 1
ATOM 1019 C C . GLY A 1 131 ? -15.537 8.490 15.179 1.00 48.91 131 GLY A C 1
ATOM 1020 O O . GLY A 1 131 ? -15.898 8.565 16.355 1.00 48.91 131 GLY A O 1
ATOM 1021 N N . LEU A 1 132 ? -14.847 9.476 14.599 1.00 47.44 132 LEU A N 1
ATOM 1022 C CA . LEU A 1 132 ? -14.464 10.739 15.249 1.00 47.44 132 LEU A CA 1
ATOM 1023 C C . LEU A 1 132 ? -15.696 11.534 15.705 1.00 47.44 132 LEU A C 1
ATOM 1025 O O . LEU A 1 132 ? -15.697 12.092 16.806 1.00 47.44 132 LEU A O 1
ATOM 1029 N N . GLY A 1 133 ? -16.767 11.511 14.906 1.00 46.34 133 GLY A N 1
ATOM 1030 C CA . GLY A 1 133 ? -18.055 12.107 15.258 1.00 46.34 133 GLY A CA 1
ATOM 1031 C C . GLY A 1 133 ? -18.720 11.439 16.465 1.00 46.34 133 GLY A C 1
ATOM 1032 O O . GLY A 1 133 ? -19.273 12.132 17.317 1.00 46.34 133 GLY A O 1
ATOM 1033 N N . SER A 1 134 ? -18.632 10.113 16.587 1.00 48.12 134 SER A N 1
ATOM 1034 C CA . SER A 1 134 ? -19.213 9.364 17.712 1.00 48.12 134 SER A CA 1
ATOM 1035 C C . SER A 1 134 ? -18.381 9.491 18.989 1.00 48.12 134 SER A C 1
ATOM 1037 O O . SER A 1 134 ? -18.930 9.795 20.049 1.00 48.12 134 SER A O 1
ATOM 1039 N N . ARG A 1 135 ? -17.049 9.390 18.892 1.00 48.66 135 ARG A N 1
ATOM 1040 C CA . ARG A 1 135 ? -16.144 9.485 20.051 1.00 48.66 135 ARG A CA 1
ATOM 1041 C C . ARG A 1 135 ? -16.102 10.895 20.650 1.00 48.66 135 ARG A C 1
ATOM 1043 O O . ARG A 1 135 ? -16.012 11.042 21.868 1.00 48.66 135 ARG A O 1
ATOM 1050 N N . GLY A 1 136 ? -16.218 11.930 19.810 1.00 54.47 136 GLY A N 1
ATOM 1051 C CA . GLY A 1 136 ? -16.358 13.327 20.240 1.00 54.47 136 GLY A CA 1
ATOM 1052 C C . GLY A 1 136 ? -17.708 13.633 20.900 1.00 54.47 136 GLY A C 1
ATOM 1053 O O . GLY A 1 136 ? -17.771 14.420 21.848 1.00 54.47 136 GLY A O 1
ATOM 1054 N N . LYS A 1 137 ? -18.792 12.987 20.447 1.00 57.31 137 LYS A N 1
ATOM 1055 C CA . LYS A 1 137 ? -20.112 13.089 21.092 1.00 57.31 137 LYS A CA 1
ATOM 1056 C C . LYS A 1 137 ? -20.109 12.429 22.467 1.00 57.31 137 LYS A C 1
ATOM 1058 O O . LYS A 1 137 ? -20.609 13.031 23.410 1.00 57.31 137 LYS A O 1
ATOM 1063 N N . GLU A 1 138 ? -19.506 11.254 22.599 1.00 65.31 138 GLU A N 1
ATOM 1064 C CA . GLU A 1 138 ? -19.450 10.491 23.851 1.00 65.31 138 GLU A CA 1
ATOM 1065 C C . GLU A 1 138 ? -18.618 11.197 24.936 1.00 65.31 138 GLU A C 1
ATOM 1067 O O . GLU A 1 138 ? -19.084 11.375 26.063 1.00 65.31 138 GLU A O 1
ATOM 1072 N N . THR A 1 139 ? -17.447 11.739 24.577 1.00 70.50 139 THR A N 1
ATOM 1073 C CA . THR A 1 139 ? -16.630 12.560 25.496 1.00 70.50 139 THR A CA 1
ATOM 1074 C C . THR A 1 139 ? -17.323 13.864 25.900 1.00 70.50 139 THR A C 1
ATOM 1076 O O . THR A 1 139 ? -17.260 14.256 27.069 1.00 70.50 139 THR A O 1
ATOM 1079 N N . ARG A 1 140 ? -18.032 14.533 24.976 1.00 70.06 140 ARG A N 1
ATOM 1080 C CA . ARG A 1 140 ? -18.863 15.704 25.315 1.00 70.06 140 ARG A CA 1
ATOM 1081 C C . ARG A 1 140 ? -20.018 15.341 26.248 1.00 70.06 140 ARG A C 1
ATOM 1083 O O . ARG A 1 140 ? -20.271 16.091 27.189 1.00 70.06 140 ARG A O 1
ATOM 1090 N N . LYS A 1 141 ? -20.688 14.209 26.018 1.00 78.62 141 LYS A N 1
ATOM 1091 C CA . LYS A 1 141 ? -21.809 13.734 26.843 1.00 78.62 141 LYS A CA 1
ATOM 1092 C C . LYS A 1 141 ? -21.350 13.407 28.267 1.00 78.62 141 LYS A C 1
ATOM 1094 O O . LYS A 1 141 ? -21.923 13.936 29.215 1.00 78.62 141 LYS A O 1
ATOM 1099 N N . ALA A 1 142 ? -20.248 12.668 28.415 1.00 78.81 142 ALA A N 1
ATOM 1100 C CA . ALA A 1 142 ? -19.649 12.350 29.714 1.00 78.81 142 ALA A CA 1
ATOM 1101 C C . ALA A 1 142 ? -19.211 13.611 30.489 1.00 78.81 142 ALA A C 1
ATOM 1103 O O . ALA A 1 142 ? -19.446 13.734 31.693 1.00 78.81 142 ALA A O 1
ATOM 1104 N N . SER A 1 143 ? -18.627 14.592 29.791 1.00 82.94 143 SER A N 1
ATOM 1105 C CA . SER A 1 143 ? -18.254 15.886 30.380 1.00 82.94 143 SER A CA 1
ATOM 1106 C C . SER A 1 143 ? -19.477 16.687 30.853 1.00 82.94 143 SER A C 1
ATOM 1108 O O . SER A 1 143 ? -19.479 17.243 31.957 1.00 82.94 143 SER A O 1
ATOM 1110 N N . TRP A 1 144 ? -20.550 16.706 30.055 1.00 79.94 144 TRP A N 1
ATOM 1111 C CA . TRP A 1 144 ? -21.801 17.383 30.398 1.00 79.94 144 TRP A CA 1
ATOM 1112 C C . TRP A 1 144 ? -22.506 16.728 31.594 1.00 79.94 144 TRP A C 1
ATOM 1114 O O . TRP A 1 144 ? -22.917 17.422 32.527 1.00 79.94 144 TRP A O 1
ATOM 1124 N N . GLU A 1 145 ? -22.565 15.396 31.634 1.00 85.94 145 GLU A N 1
ATOM 1125 C CA . GLU A 1 145 ? -23.133 14.641 32.757 1.00 85.94 145 GLU A CA 1
ATOM 1126 C C . GLU A 1 145 ? -22.345 14.847 34.057 1.00 85.94 145 GLU A C 1
ATOM 1128 O O . GLU A 1 145 ? -22.946 15.040 35.120 1.00 85.94 145 GLU A O 1
ATOM 1133 N N . SER A 1 146 ? -21.011 14.891 33.980 1.00 85.62 146 SER A N 1
ATOM 1134 C CA . SER A 1 146 ? -20.153 15.222 35.122 1.00 85.62 146 SER A CA 1
ATOM 1135 C C . SER A 1 146 ? -20.413 16.641 35.643 1.00 85.62 146 SER A C 1
ATOM 1137 O O . SER A 1 146 ? -20.486 16.846 36.859 1.00 85.62 146 SER A O 1
ATOM 1139 N N . LYS A 1 147 ? -20.572 17.635 34.754 1.00 85.62 147 LYS A N 1
ATOM 1140 C CA . LYS A 1 147 ? -20.933 19.005 35.164 1.00 85.62 147 LYS A CA 1
ATOM 1141 C C . LYS A 1 147 ? -22.305 19.048 35.831 1.00 85.62 147 LYS A C 1
ATOM 1143 O O . LYS A 1 147 ? -22.427 19.634 36.904 1.00 85.62 147 LYS A O 1
ATOM 1148 N N . ARG A 1 148 ? -23.307 18.377 35.256 1.00 87.69 148 ARG A N 1
ATOM 1149 C CA . ARG A 1 148 ? -24.669 18.326 35.808 1.00 87.69 148 ARG A CA 1
ATOM 1150 C C . ARG A 1 148 ? -24.696 17.739 37.223 1.00 87.69 148 ARG A C 1
ATOM 1152 O O . ARG A 1 148 ? -25.329 18.314 38.105 1.00 87.69 148 ARG A O 1
ATOM 1159 N N . LYS A 1 149 ? -23.973 16.636 37.464 1.00 85.00 149 LYS A N 1
ATOM 1160 C CA . LYS A 1 149 ? -23.874 16.017 38.800 1.00 85.00 149 LYS A CA 1
ATOM 1161 C C . LYS A 1 149 ? -23.234 16.954 39.831 1.00 85.00 149 LYS A C 1
ATOM 1163 O O . LYS A 1 149 ? -23.742 17.051 40.945 1.00 85.00 149 LYS A O 1
ATOM 1168 N N . ARG A 1 150 ? -22.172 17.686 39.463 1.00 81.94 150 ARG A N 1
ATOM 1169 C CA . ARG A 1 150 ? -21.546 18.679 40.361 1.00 81.94 150 ARG A CA 1
ATOM 1170 C C . ARG A 1 150 ? -22.488 19.829 40.710 1.00 81.94 150 ARG A C 1
ATOM 1172 O O . ARG A 1 150 ? -22.501 20.251 41.860 1.00 81.94 150 ARG A O 1
ATOM 1179 N N . THR A 1 151 ? -23.266 20.321 39.750 1.00 84.81 151 THR A N 1
ATOM 1180 C CA . THR A 1 151 ? -24.229 21.405 39.994 1.00 84.81 151 THR A CA 1
ATOM 1181 C C . THR A 1 151 ? -25.362 20.959 40.921 1.00 84.81 151 THR A C 1
ATOM 1183 O O . THR A 1 151 ? -25.625 21.640 41.906 1.00 84.81 151 THR A O 1
ATOM 1186 N N . ASN A 1 152 ? -25.968 19.789 40.687 1.00 79.12 152 ASN A N 1
ATOM 1187 C CA . ASN A 1 152 ? -27.020 19.266 41.574 1.00 79.12 152 ASN A CA 1
ATOM 1188 C C . ASN A 1 152 ? -26.514 18.979 42.992 1.00 79.12 152 ASN A C 1
ATOM 1190 O O . ASN A 1 152 ? -27.209 19.260 43.960 1.00 79.12 152 ASN A O 1
ATOM 1194 N N . SER A 1 153 ? -25.287 18.471 43.135 1.00 78.00 153 SER A N 1
ATOM 1195 C CA . SER A 1 153 ? -24.698 18.242 44.459 1.00 78.00 153 SER A CA 1
ATOM 1196 C C . SER A 1 153 ? -24.488 19.534 45.253 1.00 78.00 153 SER A C 1
ATOM 1198 O O . SER A 1 153 ? -24.491 19.47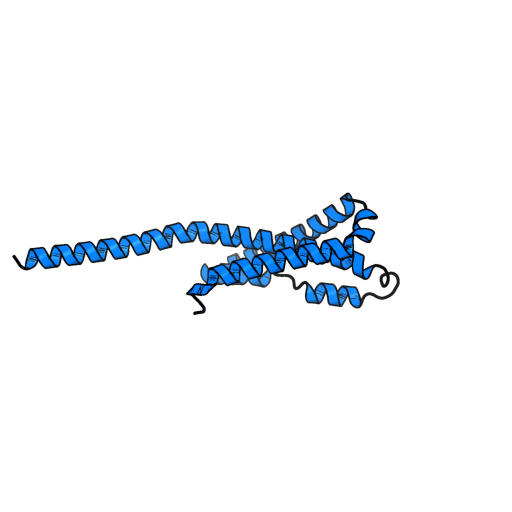7 46.475 1.00 78.00 153 SER A O 1
ATOM 1200 N N . ARG A 1 154 ? -24.291 20.680 44.585 1.00 77.06 154 ARG A N 1
ATOM 1201 C CA . ARG A 1 154 ? -24.164 21.987 45.249 1.00 77.06 154 ARG A CA 1
ATOM 1202 C C . ARG A 1 154 ? -25.509 22.577 45.659 1.00 77.06 154 ARG A C 1
ATOM 1204 O O . ARG A 1 154 ? -25.558 23.272 46.659 1.00 77.06 154 ARG A O 1
ATOM 1211 N N . LEU A 1 155 ? -26.571 22.295 44.906 1.00 75.31 155 LEU A N 1
ATOM 1212 C CA . LEU A 1 155 ? -27.927 22.768 45.204 1.00 75.31 155 LEU A CA 1
ATOM 1213 C C . LEU A 1 155 ? -28.574 22.022 46.380 1.00 75.31 155 LEU A C 1
ATOM 1215 O O . LEU A 1 155 ? -29.376 22.611 47.080 1.00 75.31 155 LEU A O 1
ATOM 1219 N N . ASN A 1 156 ? -28.196 20.765 46.628 1.00 70.62 156 ASN A N 1
ATOM 1220 C CA . ASN A 1 156 ? -28.703 19.976 47.761 1.00 70.62 156 ASN A CA 1
ATOM 1221 C C . ASN A 1 156 ? -27.986 20.262 49.100 1.00 70.62 156 ASN A C 1
ATOM 1223 O O . ASN A 1 156 ? -28.273 19.600 50.093 1.00 70.62 156 ASN A O 1
ATOM 1227 N N . LEU A 1 157 ? -27.005 21.171 49.113 1.00 66.38 157 LEU A N 1
ATOM 1228 C CA . LEU A 1 157 ? -26.221 21.560 50.296 1.00 66.38 157 LEU A CA 1
ATOM 1229 C C . LEU A 1 157 ? -26.566 22.977 50.800 1.00 66.38 157 LEU A C 1
ATOM 1231 O O . LEU A 1 157 ? -25.889 23.470 51.702 1.00 66.38 157 LEU A O 1
ATOM 1235 N N . VAL A 1 158 ? -27.576 23.624 50.209 1.00 54.22 158 VAL A N 1
ATOM 1236 C CA . VAL A 1 158 ? -28.131 24.937 50.589 1.00 54.22 158 VAL A CA 1
ATOM 1237 C C . VAL A 1 158 ? -29.586 24.733 50.984 1.00 54.22 158 VAL A C 1
ATOM 1239 O O . VAL A 1 158 ? -30.009 25.372 51.968 1.00 54.22 158 VAL A O 1
#

Sequence (158 aa):
FAKEQKQKFSMANSLCLILIVWQTLSKAQPQVIDQKAGDLLLLIAGGIGIHLVFLMVNFFFISLLRMETEEYRAVLLCSSQKTLPIAVTVINFLPEPYEGYHGLLVVPCVVSHLVQILIDSVIVSHWAGGGLGSRGKETRKASWESKRKRTNSRLNLV

InterPro domains:
  IPR016833 Putative sodium bile acid cotransporter [PF13593] (3-128)
  IPR016833 Putative sodium bile acid cotransporter [PTHR18640] (1-129)
  IPR038770 Sodium/solute symporter superfamily [G3DSA:1.20.1530.20] (1-130)

Solvent-accessible surface area (backbone atoms only — not comparable to full-atom values): 8836 Å² total; per-residue (Å²): 110,77,80,80,43,45,66,59,53,51,52,50,50,54,49,52,51,54,50,51,52,50,53,50,53,61,74,32,43,76,58,56,72,73,44,61,68,65,60,57,50,50,47,33,50,48,44,48,50,53,43,52,49,41,42,51,53,43,49,52,52,44,62,73,68,65,58,56,77,70,58,43,56,52,51,44,54,64,72,45,61,77,63,64,68,59,55,50,52,52,47,74,67,44,60,82,91,41,64,87,42,37,68,64,60,44,46,51,54,51,54,22,51,52,52,48,55,52,52,53,49,51,55,50,47,54,57,46,59,61,45,51,60,52,56,52,49,51,56,51,50,54,52,50,53,54,52,52,53,56,51,53,60,56,62,78,74,114